Protein AF-A0A1M7P5K1-F1 (afdb_monomer_lite)

pLDDT: mean 84.0, std 11.34, range [45.38, 94.69]

Sequence (178 aa):
MDEGRKKIIIQEIHYWKDHQLLPNHYCDFLLALYTEGEVASKEKNDKKQTAYYLLFYFFDTLLILFPVLLFQITNSIVIQVIGIVLTLTAALVMTTVFKRYKALQESFAVMIFFVVFLFSSMMLLNNYVGIAWITYSWILINSLSWILFGKFRKQFFLQVAGVFILIILVIMVGFQYF

Foldseek 3Di:
DDPVVLVVVLVVLVVCCVVVVDPPVVSVVVNCVSVVCPVVVVVVVVVVVVVVLVVLLVVLLVLLCQLVVQVVPDPDPVSSVVSLVVSLVVLVVSLVVQVVDPVHDSLSSVLSSLSSVLVSVLVCCCPPVVDVVVSLVSLLVSLVVQLVVCVVVVPPVSNVVSVVSVVVSVVVVVVVVD

Secondary structure (DSSP, 8-state):
--HHHHHHHHHHHHHHHHTTSS-HHHHHHHHHHHTTTSHHHHHHHHHHHHHHHHHHHHHHHHTTHHHHHHHHH---HHHHHHHHHHHHHHHHHHHHHHHH-TTS-HHHHHHHHHHHHHHHHHHHIIIII--HHHHHHHHHHHHHHHHHHHHHTT-HHHHHHHHHHHHHHHHHHHHH--

Organ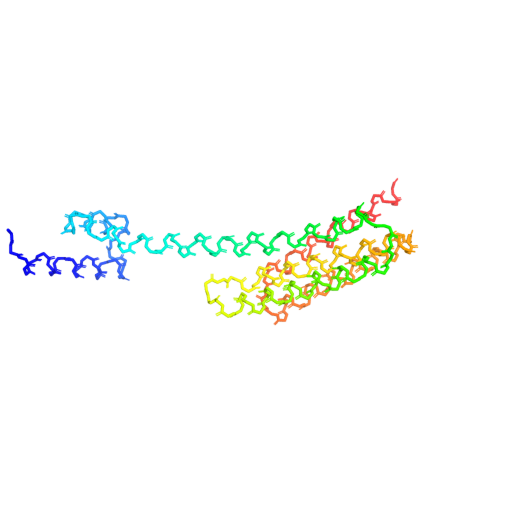ism: NCBI:txid1027249

Radius of gyration: 25.0 Å; chains: 1; bounding box: 61×32×69 Å

Structure (mmCIF, N/CA/C/O backbone):
data_AF-A0A1M7P5K1-F1
#
_entry.id   AF-A0A1M7P5K1-F1
#
loop_
_atom_site.group_PDB
_atom_site.id
_atom_site.type_symbol
_atom_site.label_atom_id
_atom_site.label_alt_id
_atom_site.label_comp_id
_atom_site.label_asym_id
_atom_site.label_entity_id
_atom_site.label_seq_id
_atom_site.pdbx_PDB_ins_code
_atom_site.Cartn_x
_atom_site.Cartn_y
_atom_site.Cartn_z
_atom_site.occupancy
_atom_site.B_iso_or_equiv
_atom_site.auth_seq_id
_atom_site.auth_comp_id
_atom_site.auth_asym_id
_atom_site.auth_atom_id
_atom_site.pdbx_PDB_model_num
ATOM 1 N N . MET A 1 1 ? -45.142 12.148 36.084 1.00 55.53 1 MET A N 1
ATOM 2 C CA . MET A 1 1 ? -44.689 10.739 36.095 1.00 55.53 1 MET A CA 1
ATOM 3 C C . MET A 1 1 ? -43.503 10.664 37.041 1.00 55.53 1 MET A C 1
ATOM 5 O O . MET A 1 1 ? -42.712 11.592 37.025 1.00 55.53 1 MET A O 1
ATOM 9 N N . ASP A 1 2 ? -43.423 9.653 37.904 1.00 72.19 2 ASP A N 1
ATOM 10 C CA . ASP A 1 2 ? -42.347 9.534 38.901 1.00 72.19 2 ASP A CA 1
ATOM 11 C C . ASP A 1 2 ? -40.990 9.285 38.211 1.00 72.19 2 ASP A C 1
ATOM 13 O O . ASP A 1 2 ? -40.829 8.282 37.508 1.00 72.19 2 ASP A O 1
ATOM 17 N N . GLU A 1 3 ? -40.031 10.202 38.376 1.00 69.38 3 GLU A N 1
ATOM 18 C CA . GLU A 1 3 ? -38.702 10.137 37.742 1.00 69.38 3 GLU A CA 1
ATOM 19 C C . GLU A 1 3 ? -37.944 8.853 38.113 1.00 69.38 3 GLU A C 1
ATOM 21 O O . GLU A 1 3 ? -37.197 8.307 37.293 1.00 69.38 3 GLU A O 1
ATOM 26 N N . GLY A 1 4 ? -38.202 8.310 39.309 1.00 71.62 4 GLY A N 1
ATOM 27 C CA . GLY A 1 4 ? -37.641 7.035 39.754 1.00 71.62 4 GLY A CA 1
ATOM 28 C C . GLY A 1 4 ? -38.053 5.863 38.859 1.00 71.62 4 GLY A C 1
ATOM 29 O O . GLY A 1 4 ? -37.216 5.045 38.479 1.00 71.62 4 GLY A O 1
ATOM 30 N N . ARG A 1 5 ? -39.321 5.816 38.433 1.00 75.56 5 ARG A N 1
ATOM 31 C CA . ARG A 1 5 ? -39.842 4.749 37.558 1.00 75.56 5 ARG A CA 1
ATOM 32 C C . ARG A 1 5 ? -39.293 4.845 36.141 1.00 75.56 5 ARG A C 1
ATOM 34 O O . ARG A 1 5 ? -38.958 3.823 35.552 1.00 75.56 5 ARG A O 1
ATOM 41 N N . LYS A 1 6 ? -39.146 6.064 35.611 1.00 78.81 6 LYS A N 1
ATOM 42 C CA . LYS A 1 6 ? -38.550 6.306 34.285 1.00 78.81 6 LYS A CA 1
ATOM 43 C C . LYS A 1 6 ? -37.123 5.750 34.212 1.00 78.81 6 LYS A C 1
ATOM 45 O O . LYS A 1 6 ? -36.777 5.074 33.248 1.00 78.81 6 LYS A O 1
ATOM 50 N N . LYS A 1 7 ? -36.317 5.955 35.259 1.00 79.06 7 LYS A N 1
ATOM 51 C CA . LYS A 1 7 ? -34.934 5.458 35.321 1.00 79.06 7 LYS A CA 1
ATOM 52 C C . LYS A 1 7 ? -34.841 3.929 35.370 1.00 79.06 7 LYS A C 1
ATOM 54 O O . LYS A 1 7 ? -33.962 3.365 34.723 1.00 79.06 7 LYS A O 1
ATOM 59 N N . ILE A 1 8 ? -35.751 3.276 36.095 1.00 83.69 8 ILE A N 1
ATOM 60 C CA . ILE A 1 8 ? -35.824 1.808 36.173 1.00 83.69 8 ILE A CA 1
ATOM 61 C C . ILE A 1 8 ? -36.174 1.220 34.798 1.00 83.69 8 ILE A C 1
ATOM 63 O O . ILE A 1 8 ? -35.469 0.339 34.316 1.00 83.69 8 ILE A O 1
ATOM 67 N N . ILE A 1 9 ? -37.184 1.776 34.119 1.00 84.69 9 ILE A N 1
ATOM 68 C CA . ILE A 1 9 ? -37.605 1.320 32.782 1.00 84.69 9 ILE A CA 1
ATOM 69 C C . ILE A 1 9 ? -36.459 1.448 31.765 1.00 84.69 9 ILE A C 1
ATOM 71 O O . ILE A 1 9 ? -36.217 0.536 30.980 1.00 84.69 9 ILE A O 1
ATOM 75 N N . ILE A 1 10 ? -35.700 2.549 31.799 1.00 84.31 10 ILE A N 1
ATOM 76 C CA . ILE A 1 10 ? -34.538 2.740 30.915 1.00 84.31 10 ILE A CA 1
ATOM 77 C C . ILE A 1 10 ? -33.459 1.672 31.170 1.00 84.31 10 ILE A C 1
ATOM 79 O O . ILE A 1 10 ? -32.874 1.155 30.217 1.00 84.31 10 ILE A O 1
ATOM 83 N N . GLN A 1 11 ? -33.199 1.312 32.432 1.00 84.75 11 GLN A N 1
ATOM 84 C CA . GLN A 1 11 ? -32.239 0.254 32.773 1.00 84.75 11 GLN A CA 1
ATOM 85 C C . GLN A 1 11 ? -32.690 -1.127 32.279 1.00 84.75 11 GLN A C 1
ATOM 87 O O . GLN A 1 11 ? -31.863 -1.882 31.767 1.00 84.75 11 GLN A O 1
ATOM 92 N N . GLU A 1 12 ? -33.982 -1.442 32.372 1.00 88.25 12 GLU A N 1
ATOM 93 C CA . GLU A 1 12 ? -34.533 -2.699 31.852 1.00 88.25 12 GLU A CA 1
ATOM 94 C C . GLU A 1 12 ? -34.428 -2.784 30.325 1.00 88.25 12 GLU A C 1
ATOM 96 O O . GLU A 1 12 ? -34.003 -3.811 29.797 1.00 88.25 12 GLU A O 1
ATOM 101 N N . ILE A 1 13 ? -34.714 -1.695 29.604 1.00 86.25 13 ILE A N 1
ATOM 102 C CA . ILE A 1 13 ? -34.587 -1.680 28.138 1.00 86.25 13 ILE A CA 1
ATOM 103 C C . ILE A 1 13 ? -33.124 -1.877 27.706 1.00 86.25 13 ILE A C 1
ATOM 105 O O . ILE A 1 13 ? -32.858 -2.595 26.738 1.00 86.25 13 ILE A O 1
ATOM 109 N N . HIS A 1 14 ? -32.160 -1.298 28.435 1.00 85.00 14 HIS A N 1
ATOM 110 C CA . HIS A 1 14 ? -30.736 -1.568 28.208 1.00 85.00 14 HIS A CA 1
ATOM 111 C C . HIS A 1 14 ? -30.385 -3.039 28.449 1.00 85.00 14 HIS A C 1
ATOM 113 O O . HIS A 1 14 ? -29.716 -3.647 27.615 1.00 85.00 14 HIS A O 1
ATOM 119 N N . TYR A 1 15 ? -30.896 -3.633 29.529 1.00 86.56 15 TYR A N 1
ATOM 120 C CA . TYR A 1 15 ? -30.711 -5.055 29.810 1.00 86.56 15 TYR A CA 1
ATOM 121 C C . TYR A 1 15 ? -31.265 -5.941 28.681 1.00 86.56 15 TYR A C 1
ATOM 123 O O . TYR A 1 15 ? -30.597 -6.888 28.260 1.00 86.56 15 TYR A O 1
ATOM 131 N N . TRP A 1 16 ? -32.440 -5.610 28.134 1.00 90.81 16 TRP A N 1
ATOM 132 C CA . TRP A 1 16 ? -33.030 -6.335 27.003 1.00 90.81 16 TRP A CA 1
ATOM 133 C C . TRP A 1 16 ? -32.214 -6.213 25.715 1.00 90.81 16 TRP A C 1
ATOM 135 O O . TRP A 1 16 ? -32.122 -7.188 24.968 1.00 90.81 16 TRP A O 1
ATOM 145 N N . LYS A 1 17 ? -31.607 -5.045 25.469 1.00 82.69 17 LYS A N 1
ATOM 146 C CA . LYS A 1 17 ? -30.748 -4.795 24.303 1.00 82.69 17 LYS A CA 1
ATOM 147 C C . LYS A 1 17 ? -29.438 -5.587 24.388 1.00 82.69 17 LYS A C 1
ATOM 149 O O . LYS A 1 17 ? -29.076 -6.256 23.423 1.00 82.69 17 LYS A O 1
ATOM 154 N N . ASP A 1 18 ? -28.783 -5.583 25.550 1.00 84.94 18 ASP A N 1
ATOM 155 C CA . ASP A 1 18 ? -27.510 -6.291 25.760 1.00 84.94 18 ASP A CA 1
ATOM 156 C C . ASP A 1 18 ? -27.666 -7.819 25.694 1.00 84.94 18 ASP A C 1
ATOM 158 O O . ASP A 1 18 ? -26.777 -8.513 25.204 1.00 84.94 18 ASP A O 1
ATOM 162 N N . HIS A 1 19 ? -28.815 -8.349 26.129 1.00 87.25 19 HIS A N 1
ATOM 163 C CA . HIS A 1 19 ? -29.111 -9.789 26.109 1.00 87.25 19 HIS A CA 1
ATOM 164 C C . HIS A 1 19 ? -29.898 -10.242 24.869 1.00 87.25 19 HIS A C 1
ATOM 166 O O . HIS A 1 19 ? -30.327 -11.392 24.814 1.00 87.25 19 HIS A O 1
ATOM 172 N N . GLN A 1 20 ? -30.102 -9.360 23.880 1.00 83.31 20 GLN A N 1
ATOM 173 C CA . GLN A 1 20 ? -30.851 -9.642 22.643 1.00 83.31 20 GLN A CA 1
ATOM 174 C C . GLN A 1 20 ? -32.262 -10.217 22.876 1.00 83.31 20 GLN A C 1
ATOM 176 O O . GLN A 1 20 ? -32.792 -10.955 22.047 1.00 83.31 20 GLN A O 1
ATOM 181 N N . LEU A 1 21 ? -32.893 -9.865 23.999 1.00 82.75 21 LEU A N 1
ATOM 182 C CA . LEU A 1 21 ? -34.250 -10.304 24.343 1.00 82.75 21 LEU A CA 1
ATOM 183 C C . LEU A 1 21 ? -35.305 -9.649 23.439 1.00 82.75 21 LEU A C 1
ATOM 185 O O . LEU A 1 21 ? -36.401 -10.179 23.271 1.00 82.75 21 LEU A O 1
ATOM 189 N N . LEU A 1 22 ? -34.956 -8.507 22.840 1.00 80.56 22 LEU A N 1
ATOM 190 C CA . LEU A 1 22 ? -35.759 -7.756 21.882 1.00 80.56 22 LEU A CA 1
ATOM 191 C C . LEU A 1 22 ? -34.878 -7.300 20.705 1.00 80.56 22 LEU A C 1
ATOM 193 O O . LEU A 1 22 ? -33.704 -6.979 20.906 1.00 80.56 22 LEU A O 1
ATOM 197 N N . PRO A 1 23 ? -35.418 -7.224 19.473 1.00 81.25 23 PRO A N 1
ATOM 198 C CA . PRO A 1 23 ? -34.667 -6.699 18.337 1.00 81.25 23 PRO A CA 1
ATOM 199 C C . PRO A 1 23 ? -34.277 -5.229 18.558 1.00 81.25 23 PRO A C 1
ATOM 201 O O . PRO A 1 23 ? -35.113 -4.422 18.965 1.00 81.25 23 PRO A O 1
ATOM 204 N N . ASN A 1 24 ? -33.031 -4.871 18.223 1.00 80.06 24 ASN A N 1
ATOM 205 C CA . ASN A 1 24 ? -32.415 -3.565 18.523 1.00 80.06 24 ASN A CA 1
ATOM 206 C C . ASN A 1 24 ? -33.293 -2.353 18.172 1.00 80.06 24 ASN A C 1
ATOM 208 O O . ASN A 1 24 ? -33.452 -1.455 18.991 1.00 80.06 24 ASN A O 1
ATOM 212 N N . HIS A 1 25 ? -33.936 -2.381 17.003 1.00 80.12 25 HIS A N 1
ATOM 213 C CA . HIS A 1 25 ? -34.846 -1.332 16.533 1.00 80.12 25 HIS A CA 1
ATOM 214 C C . HIS A 1 25 ? -35.970 -0.997 17.537 1.00 80.12 25 HIS A C 1
ATOM 216 O O . HIS A 1 25 ? -36.330 0.168 17.694 1.00 80.12 25 HIS A O 1
ATOM 222 N N . TYR A 1 26 ? -36.515 -1.996 18.241 1.00 80.88 26 TYR A N 1
ATOM 223 C CA . TYR A 1 26 ? -37.584 -1.777 19.217 1.00 80.88 26 TYR A CA 1
ATOM 224 C C . TYR A 1 26 ? -37.051 -1.201 20.530 1.00 80.88 26 TYR A C 1
ATOM 226 O O . TYR A 1 26 ? -37.684 -0.317 21.105 1.00 80.88 26 TYR A O 1
ATOM 234 N N . CYS A 1 27 ? -35.876 -1.649 20.983 1.00 82.38 27 CYS A N 1
ATOM 235 C CA . CYS A 1 27 ? -35.212 -1.054 22.143 1.00 82.38 27 CYS A CA 1
ATOM 236 C C . CYS A 1 27 ? -34.866 0.416 21.884 1.00 82.38 27 CYS A C 1
ATOM 238 O O . CYS A 1 27 ? -35.064 1.249 22.764 1.00 82.38 27 CYS A O 1
ATOM 240 N N . ASP A 1 28 ? -34.423 0.744 20.670 1.00 80.12 28 ASP A N 1
ATOM 241 C CA . ASP A 1 28 ? -34.089 2.114 20.272 1.00 80.12 28 ASP A CA 1
ATOM 242 C C . ASP A 1 28 ? -35.331 3.014 20.239 1.00 80.12 28 ASP A C 1
ATOM 244 O O . ASP A 1 28 ? -35.296 4.137 20.743 1.00 80.12 28 ASP A O 1
ATOM 248 N N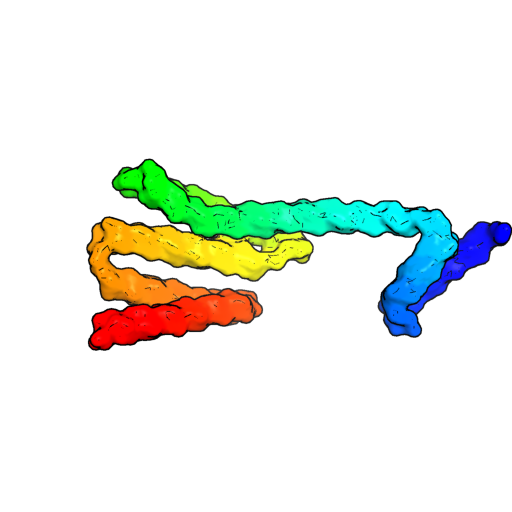 . PHE A 1 29 ? -36.461 2.500 19.740 1.00 83.62 29 PHE A N 1
ATOM 249 C CA . PHE A 1 29 ? -37.747 3.199 19.786 1.00 83.62 29 PHE A CA 1
ATOM 250 C C . PHE A 1 29 ? -38.220 3.467 21.226 1.00 83.62 29 PHE A C 1
ATOM 252 O O . PHE A 1 29 ? -38.595 4.593 21.554 1.00 83.62 29 PHE A O 1
ATOM 259 N N . LEU A 1 30 ? -38.171 2.457 22.104 1.00 84.75 30 LEU A N 1
ATOM 260 C CA . LEU A 1 30 ? -38.578 2.597 23.507 1.00 84.75 30 LEU A CA 1
ATOM 261 C C . LEU A 1 30 ? -37.649 3.545 24.272 1.00 84.75 30 LEU A C 1
ATOM 263 O O . LEU A 1 30 ? -38.126 4.402 25.013 1.00 84.75 30 LEU A O 1
ATOM 267 N N . LEU A 1 31 ? -36.333 3.451 24.064 1.00 83.44 31 LEU A N 1
ATOM 268 C CA . LEU A 1 31 ? -35.373 4.380 24.655 1.00 83.44 31 LEU A CA 1
ATOM 269 C C . LEU A 1 31 ? -35.644 5.809 24.191 1.00 83.44 31 LEU A C 1
ATOM 271 O O . LEU A 1 31 ? -35.677 6.708 25.026 1.00 83.44 31 LEU A O 1
ATOM 275 N N . ALA A 1 32 ? -35.896 6.039 22.901 1.00 80.88 32 ALA A N 1
ATOM 276 C CA . ALA A 1 32 ? -36.232 7.366 22.389 1.00 80.88 32 ALA A CA 1
ATOM 277 C C . ALA A 1 32 ? -37.526 7.923 23.008 1.00 80.88 32 ALA A C 1
ATOM 279 O O . ALA A 1 32 ? -37.575 9.103 23.358 1.00 80.88 32 ALA A O 1
ATOM 280 N N . LEU A 1 33 ? -38.535 7.067 23.201 1.00 82.12 33 LEU A N 1
ATOM 281 C CA . LEU A 1 33 ? -39.817 7.429 23.806 1.00 82.12 33 LEU A CA 1
ATOM 282 C C . LEU A 1 33 ? -39.673 7.787 25.291 1.00 82.12 33 LEU A C 1
ATOM 284 O O . LEU A 1 33 ? -40.161 8.825 25.729 1.00 82.12 33 LEU A O 1
ATOM 288 N N . TYR A 1 34 ? -38.976 6.952 26.067 1.00 78.12 34 TYR A N 1
ATOM 289 C CA . TYR A 1 34 ? -38.814 7.157 27.508 1.00 78.12 34 TYR A CA 1
ATOM 290 C C . TYR A 1 34 ? -37.763 8.203 27.854 1.00 78.12 34 TYR A C 1
ATOM 292 O O . TYR A 1 34 ? -37.832 8.782 28.933 1.00 78.12 34 TYR A O 1
ATOM 300 N N . THR A 1 35 ? -36.804 8.470 26.969 1.00 76.25 35 THR A N 1
ATOM 301 C CA . THR A 1 35 ? -35.783 9.508 27.181 1.00 76.25 35 THR A CA 1
ATOM 302 C C . THR A 1 35 ? -36.120 10.825 26.503 1.00 76.25 35 THR A C 1
ATOM 304 O O . THR A 1 35 ? -35.305 11.737 26.552 1.00 76.25 35 THR A O 1
ATOM 307 N N . GLU A 1 36 ? -37.307 10.944 25.896 1.00 72.25 36 GLU A N 1
ATOM 308 C CA . GLU A 1 36 ? 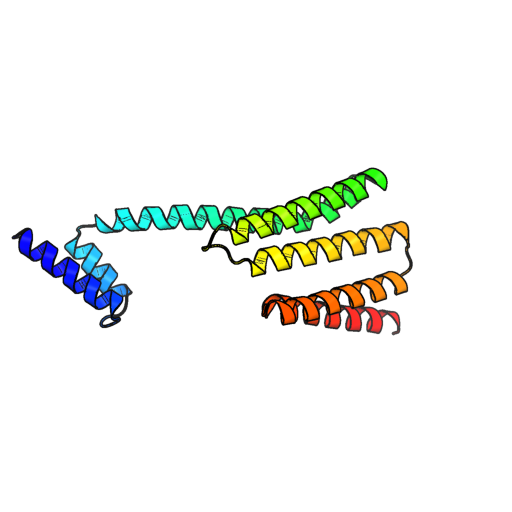-37.794 12.176 25.254 1.00 72.25 36 GLU A CA 1
ATOM 309 C C . GLU A 1 36 ? -36.771 12.774 24.264 1.00 72.25 36 GLU A C 1
ATOM 311 O O . GLU A 1 36 ? -36.691 13.982 24.059 1.00 72.25 36 GLU A O 1
ATOM 316 N N . GLY A 1 37 ? -35.955 11.915 23.644 1.00 57.47 37 GLY A N 1
ATOM 317 C CA . GLY A 1 37 ? -34.891 12.319 22.725 1.00 57.47 37 GLY A CA 1
ATOM 318 C C . GLY A 1 37 ? -33.543 12.695 23.360 1.00 57.47 37 GLY A C 1
ATOM 319 O O . GLY A 1 37 ? -32.612 13.007 22.618 1.00 57.47 37 GLY A O 1
ATOM 320 N N . GLU A 1 38 ? -33.356 12.610 24.681 1.00 59.75 38 GLU A N 1
ATOM 321 C CA . GLU A 1 38 ? -32.056 12.882 25.323 1.00 59.75 38 GLU A CA 1
ATOM 322 C C . GLU A 1 38 ? -30.986 11.830 24.976 1.00 59.75 38 GLU A C 1
ATOM 324 O O . GLU A 1 38 ? -29.806 12.165 24.832 1.00 59.75 38 GLU A O 1
ATOM 329 N N . VAL A 1 39 ? -31.369 10.565 24.751 1.00 52.41 39 VAL A N 1
ATOM 330 C CA . VAL A 1 39 ? -30.417 9.508 24.342 1.00 52.41 39 VAL A CA 1
ATOM 331 C C . VAL A 1 39 ? -29.870 9.739 22.930 1.00 52.41 39 VAL A C 1
ATOM 333 O O . VAL A 1 39 ? -28.712 9.409 22.667 1.00 52.41 39 VAL A O 1
ATOM 336 N N . ALA A 1 40 ? -30.612 10.437 22.060 1.00 48.16 40 ALA A N 1
ATOM 337 C CA . ALA A 1 40 ? -30.136 10.821 20.727 1.00 48.16 40 ALA A CA 1
ATOM 338 C C . ALA A 1 40 ? -28.933 11.791 20.767 1.00 48.16 40 ALA A C 1
ATOM 340 O O . ALA A 1 40 ? -28.261 12.002 19.755 1.00 48.16 40 ALA A O 1
ATOM 341 N N . SER A 1 41 ? -28.629 12.380 21.930 1.00 46.16 41 SER A N 1
ATOM 342 C CA . SER A 1 41 ? -27.428 13.193 22.144 1.00 46.16 41 SER A CA 1
ATOM 343 C C . SER A 1 41 ? -26.158 12.344 22.305 1.00 46.16 41 SER A C 1
ATOM 345 O O . SER A 1 41 ? -25.098 12.726 21.807 1.00 46.16 41 SER A O 1
ATOM 347 N N . LYS A 1 42 ? -26.248 11.156 22.924 1.00 46.41 42 LYS A N 1
ATOM 348 C CA . LYS A 1 42 ? -25.080 10.278 23.127 1.00 46.41 42 LYS A CA 1
ATOM 349 C C . LYS A 1 42 ? -24.635 9.581 21.838 1.00 46.41 42 LYS A C 1
ATOM 351 O O . LYS A 1 42 ? -23.436 9.516 21.587 1.00 46.41 42 LYS A O 1
ATOM 356 N N . GLU A 1 43 ? -25.565 9.191 20.965 1.00 47.00 43 GLU A N 1
ATOM 357 C CA . GLU A 1 43 ? -25.234 8.594 19.655 1.00 47.00 43 GLU A CA 1
ATOM 358 C C . GLU A 1 43 ? -24.633 9.594 18.646 1.00 47.00 43 GLU A C 1
ATOM 360 O O . GLU A 1 43 ? -23.996 9.205 17.663 1.00 47.00 43 GLU A O 1
ATOM 365 N N . LYS A 1 44 ? -24.774 10.910 18.868 1.00 45.38 44 LYS A N 1
ATOM 366 C CA . LYS A 1 44 ? -24.144 11.922 18.000 1.00 45.38 44 LYS A CA 1
ATOM 367 C C . LYS A 1 44 ? -22.617 11.964 18.129 1.00 45.38 44 LYS A C 1
ATOM 369 O O . LYS A 1 44 ? -21.964 12.427 17.191 1.00 45.38 44 LYS A O 1
ATOM 374 N N . ASN A 1 45 ? -22.043 11.481 19.234 1.00 48.19 45 ASN A N 1
ATOM 375 C CA . ASN A 1 45 ? -20.587 11.394 19.382 1.00 48.19 45 ASN A CA 1
ATOM 376 C C . ASN A 1 45 ? -19.977 10.244 18.565 1.00 48.19 45 ASN A C 1
ATOM 378 O O . ASN A 1 45 ? -18.888 10.421 18.016 1.00 48.19 45 ASN A O 1
ATOM 382 N N . ASP A 1 46 ? -20.702 9.139 18.371 1.00 50.16 46 ASP A N 1
ATOM 383 C CA . ASP A 1 46 ? -20.227 8.018 17.545 1.00 50.16 46 ASP A CA 1
ATOM 384 C C . ASP A 1 46 ? -20.126 8.405 16.063 1.00 50.16 46 ASP A C 1
ATOM 386 O O . ASP A 1 46 ? -19.132 8.099 15.402 1.00 50.16 46 ASP A O 1
ATOM 390 N N . LYS A 1 47 ? -21.079 9.198 15.546 1.00 51.31 47 LYS A N 1
ATOM 391 C CA . LYS A 1 47 ? -21.047 9.671 14.147 1.00 51.31 47 LYS A CA 1
ATOM 392 C C . LYS A 1 47 ? -19.811 10.518 13.815 1.00 51.31 47 LYS A C 1
ATOM 394 O O . LYS A 1 47 ? -19.320 10.459 12.687 1.00 51.31 47 LYS A O 1
ATOM 399 N N . LYS A 1 48 ? -19.285 11.294 14.773 1.00 52.44 48 LYS A N 1
ATOM 400 C CA . LYS A 1 48 ? -18.052 12.082 14.574 1.00 52.44 48 LYS A CA 1
ATOM 401 C C . LYS A 1 48 ? -16.805 11.198 14.530 1.00 52.44 48 LYS A C 1
ATOM 403 O O . LYS A 1 48 ? -15.910 11.469 13.731 1.00 52.44 48 LYS A O 1
ATOM 408 N N . GLN A 1 49 ? -16.754 10.134 15.333 1.00 58.66 49 GLN A N 1
ATOM 409 C CA . GLN A 1 49 ? -15.655 9.168 15.283 1.00 58.66 49 GLN A CA 1
ATOM 410 C C . GLN A 1 49 ? -15.645 8.391 13.960 1.00 58.66 49 GLN A C 1
ATOM 412 O O . GLN A 1 49 ? -14.583 8.260 13.354 1.00 58.66 49 GLN A O 1
ATOM 417 N N . THR A 1 50 ? -16.804 7.962 13.445 1.00 64.75 50 THR A N 1
ATOM 418 C CA . THR A 1 50 ? -16.881 7.257 12.151 1.00 64.75 50 THR A CA 1
ATOM 419 C C . THR A 1 50 ? -16.366 8.113 10.989 1.00 64.75 50 THR A C 1
ATOM 421 O O . THR A 1 50 ? -15.589 7.624 10.171 1.00 64.75 50 THR A O 1
ATOM 424 N N . ALA A 1 51 ? -16.731 9.400 10.935 1.00 75.06 51 ALA A N 1
ATOM 425 C CA . ALA A 1 51 ? -16.262 10.312 9.887 1.00 75.06 51 ALA A CA 1
ATOM 426 C C . ALA A 1 51 ? -14.733 10.500 9.906 1.00 75.06 51 ALA A C 1
ATOM 428 O O . ALA A 1 51 ? -14.098 10.539 8.854 1.00 75.06 51 ALA A O 1
ATOM 429 N N . TYR A 1 52 ? -14.127 10.560 11.095 1.00 80.00 52 TYR A N 1
ATOM 430 C CA . TYR A 1 52 ? -12.676 10.678 11.240 1.00 80.00 52 TYR A CA 1
ATOM 431 C C . TYR A 1 52 ? -11.930 9.413 10.784 1.00 80.00 52 TYR A C 1
ATOM 433 O O . TYR A 1 52 ? -10.903 9.508 10.113 1.00 80.00 52 TYR A O 1
ATOM 441 N N . TYR A 1 53 ? -12.467 8.222 11.066 1.00 80.62 53 TYR A N 1
ATOM 442 C CA . TYR A 1 53 ? -11.891 6.975 10.553 1.00 80.62 53 TYR A CA 1
ATOM 443 C C . TYR A 1 53 ? -12.021 6.858 9.030 1.00 80.62 53 TYR A C 1
ATOM 445 O O . TYR A 1 53 ? -11.072 6.428 8.378 1.00 80.62 53 TYR A O 1
ATOM 453 N N . LEU A 1 54 ? -13.142 7.300 8.448 1.00 84.12 54 LEU A N 1
ATOM 454 C CA . LEU A 1 54 ? -13.312 7.349 6.990 1.00 84.12 54 LEU A CA 1
ATOM 455 C C . LEU A 1 54 ? -12.276 8.256 6.317 1.00 84.12 54 LEU A C 1
ATOM 457 O O . LEU A 1 54 ? -11.764 7.897 5.260 1.00 84.12 54 LEU A O 1
ATOM 461 N N . LEU A 1 55 ? -11.916 9.382 6.940 1.00 87.75 55 LEU A N 1
ATOM 462 C CA . LEU A 1 55 ? -10.832 10.231 6.442 1.00 87.75 55 LEU A CA 1
ATOM 463 C C . LEU A 1 55 ? -9.490 9.493 6.430 1.00 87.75 55 LEU A C 1
ATOM 465 O O . LEU A 1 55 ? -8.763 9.599 5.448 1.00 87.75 55 LEU A O 1
ATOM 469 N N . PHE A 1 56 ? -9.167 8.708 7.461 1.00 87.50 56 PHE A N 1
ATOM 470 C CA . PHE A 1 56 ? -7.938 7.905 7.456 1.00 87.50 56 PHE A CA 1
ATOM 471 C C . PHE A 1 56 ? -7.910 6.872 6.333 1.00 87.50 56 PHE A C 1
ATOM 473 O O . PHE A 1 56 ? -6.892 6.763 5.655 1.00 87.50 56 PHE A O 1
ATOM 480 N N . TYR A 1 57 ? -9.013 6.152 6.108 1.00 88.31 57 TYR A N 1
ATOM 481 C CA . TYR A 1 57 ? -9.119 5.229 4.976 1.00 88.31 57 TYR A CA 1
ATOM 482 C C . TYR A 1 57 ? -8.970 5.963 3.640 1.00 88.31 57 TYR A C 1
ATOM 484 O O . TYR A 1 57 ? -8.245 5.494 2.767 1.00 88.31 57 TYR A O 1
ATOM 492 N N . PHE A 1 58 ? -9.597 7.135 3.502 1.00 91.69 58 PHE A N 1
ATOM 493 C CA . PHE A 1 58 ? -9.495 7.965 2.304 1.00 91.69 58 PHE A CA 1
ATOM 494 C C . PHE A 1 58 ? -8.050 8.404 2.033 1.00 91.69 58 PHE A C 1
ATOM 496 O O . PHE A 1 58 ? -7.545 8.203 0.928 1.00 91.69 58 PHE A O 1
ATOM 503 N N . PHE A 1 59 ? -7.358 8.941 3.041 1.00 91.25 59 PHE A N 1
ATOM 504 C CA . PHE A 1 59 ? -5.957 9.339 2.906 1.00 91.25 59 PHE A CA 1
ATOM 505 C C . PHE A 1 59 ? -5.051 8.152 2.585 1.00 91.25 59 PHE A C 1
ATOM 507 O O . PHE A 1 59 ? -4.199 8.285 1.716 1.00 91.25 59 PHE A O 1
ATOM 514 N N . ASP A 1 60 ? -5.262 6.994 3.213 1.00 90.69 60 ASP A N 1
ATOM 515 C CA . ASP A 1 60 ? -4.492 5.782 2.918 1.00 90.69 60 ASP A CA 1
ATOM 516 C C . ASP A 1 60 ? -4.693 5.337 1.458 1.00 90.69 60 ASP A C 1
ATOM 518 O O . ASP A 1 60 ? -3.728 5.130 0.727 1.00 90.69 60 ASP A O 1
ATOM 522 N N . THR A 1 61 ? -5.938 5.308 0.966 1.00 91.06 61 THR A N 1
ATOM 523 C CA . THR A 1 61 ? -6.222 5.001 -0.450 1.00 91.06 61 THR A CA 1
ATOM 524 C C . THR A 1 61 ? -5.634 6.008 -1.426 1.00 91.06 61 THR A C 1
ATOM 526 O O . THR A 1 61 ? -5.228 5.628 -2.526 1.00 91.06 61 THR A O 1
ATOM 529 N N . LEU A 1 62 ? -5.537 7.278 -1.032 1.00 93.81 62 LEU A N 1
ATOM 530 C CA . LEU A 1 62 ? -4.972 8.327 -1.872 1.00 93.81 62 LEU A CA 1
ATOM 531 C C . LEU A 1 62 ? -3.485 8.077 -2.171 1.00 93.81 62 LEU A C 1
ATOM 533 O O . LEU A 1 62 ? -3.021 8.469 -3.242 1.00 93.81 62 LEU A O 1
ATOM 537 N N . LEU A 1 63 ? -2.749 7.370 -1.297 1.00 92.56 63 LEU A N 1
ATOM 538 C CA . LEU A 1 63 ? -1.339 7.026 -1.535 1.00 92.56 63 LEU A CA 1
ATOM 539 C C . LEU A 1 63 ? -1.132 6.196 -2.810 1.00 92.56 63 LEU A C 1
ATOM 541 O O . LEU A 1 63 ? -0.071 6.289 -3.422 1.00 92.56 63 LEU A O 1
ATOM 545 N N . ILE A 1 64 ? -2.136 5.433 -3.255 1.00 92.56 64 ILE A N 1
ATOM 546 C CA . ILE A 1 64 ? -2.050 4.609 -4.474 1.00 92.56 64 ILE A CA 1
ATOM 547 C C . ILE A 1 64 ? -1.863 5.474 -5.732 1.00 92.56 64 ILE A C 1
ATOM 549 O O . ILE A 1 64 ? -1.236 5.037 -6.695 1.00 92.56 64 ILE A O 1
ATOM 553 N N . LEU A 1 65 ? -2.357 6.716 -5.727 1.00 92.50 65 LEU A N 1
ATOM 554 C CA . LEU A 1 65 ? -2.257 7.632 -6.869 1.00 92.50 65 LEU A CA 1
ATOM 555 C C . LEU A 1 65 ? -0.884 8.309 -6.984 1.00 92.50 65 LEU A C 1
ATOM 557 O O . LEU A 1 65 ? -0.495 8.719 -8.077 1.00 92.50 65 LEU A O 1
ATOM 561 N N . PHE A 1 66 ? -0.131 8.419 -5.887 1.00 91.19 66 PHE A N 1
ATOM 562 C CA . PHE A 1 66 ? 1.136 9.158 -5.865 1.00 91.19 66 PHE A CA 1
ATOM 563 C C . PHE A 1 66 ? 2.191 8.618 -6.838 1.00 91.19 66 PHE A C 1
ATOM 565 O O . PHE A 1 66 ? 2.770 9.434 -7.556 1.00 91.19 66 PHE A O 1
ATOM 572 N N . PRO A 1 67 ? 2.432 7.295 -6.946 1.00 90.12 67 PRO A N 1
ATOM 573 C CA . PRO A 1 67 ? 3.374 6.764 -7.924 1.00 90.12 67 PRO A CA 1
ATOM 574 C C . PRO A 1 67 ? 3.017 7.190 -9.352 1.00 90.12 67 PRO A C 1
ATOM 576 O O . PRO A 1 67 ? 3.878 7.692 -10.065 1.00 90.12 67 PRO A O 1
ATOM 579 N N . VAL A 1 68 ? 1.742 7.095 -9.748 1.00 90.94 68 VAL A N 1
ATOM 580 C CA . VAL A 1 68 ? 1.283 7.515 -11.086 1.00 90.94 68 VAL A CA 1
ATOM 581 C C . VAL A 1 68 ? 1.598 8.991 -11.329 1.00 90.94 68 VAL A C 1
ATOM 583 O O . VAL A 1 68 ? 2.169 9.343 -12.359 1.00 90.94 68 VAL A O 1
ATOM 586 N N . LEU A 1 69 ? 1.253 9.855 -10.371 1.00 92.12 69 LEU A N 1
ATOM 587 C CA . LEU A 1 69 ? 1.479 11.296 -10.482 1.00 92.12 69 LEU A CA 1
ATOM 588 C C . LEU A 1 69 ? 2.971 11.630 -10.603 1.00 92.12 69 LEU A C 1
ATOM 590 O O . LEU A 1 69 ? 3.342 12.460 -11.429 1.00 92.12 69 LEU A O 1
ATOM 594 N N . LEU A 1 70 ? 3.833 10.959 -9.833 1.00 91.44 70 LEU A N 1
ATOM 595 C CA . LEU A 1 70 ? 5.282 11.170 -9.887 1.00 91.44 70 LEU A CA 1
ATOM 596 C C . LEU A 1 70 ? 5.855 10.874 -11.276 1.00 91.44 70 LEU A C 1
ATOM 598 O O . LEU A 1 70 ? 6.636 11.675 -11.788 1.00 91.44 70 LEU A O 1
ATOM 602 N N . PHE A 1 71 ? 5.447 9.769 -11.903 1.00 90.00 71 PHE A N 1
ATOM 603 C CA . PHE A 1 71 ? 5.910 9.421 -13.250 1.00 90.00 71 PHE A CA 1
ATOM 604 C C . PHE A 1 71 ? 5.368 10.356 -14.338 1.00 90.00 71 PHE A C 1
ATOM 606 O O . PHE A 1 71 ? 6.035 10.542 -15.349 1.00 90.00 71 PHE A O 1
ATOM 613 N N . GLN A 1 72 ? 4.195 10.965 -14.138 1.00 90.81 72 GLN A N 1
ATOM 614 C CA . GLN A 1 72 ? 3.617 11.909 -15.103 1.00 90.81 72 GLN A CA 1
ATOM 615 C C . GLN A 1 72 ? 4.214 13.320 -15.000 1.00 90.81 72 GLN A C 1
ATOM 617 O O . GLN A 1 72 ? 4.335 14.019 -16.002 1.00 90.81 72 GLN A O 1
ATOM 622 N N . ILE A 1 73 ? 4.575 13.762 -13.792 1.00 91.06 73 ILE A N 1
ATOM 623 C CA . ILE A 1 73 ? 5.038 15.137 -13.548 1.00 91.06 73 ILE A CA 1
ATOM 624 C C . ILE A 1 73 ? 6.519 15.308 -13.895 1.00 91.06 73 ILE A C 1
ATOM 626 O O . ILE A 1 73 ? 6.937 16.388 -14.314 1.00 91.06 73 ILE A O 1
ATOM 630 N N . THR A 1 74 ? 7.341 14.277 -13.692 1.00 90.44 74 THR A N 1
ATOM 631 C CA . THR A 1 74 ? 8.788 14.387 -13.883 1.00 90.44 74 THR A CA 1
ATOM 632 C C . THR A 1 74 ? 9.368 13.177 -14.591 1.00 90.44 74 THR A C 1
ATOM 634 O O . THR A 1 74 ? 8.984 12.045 -14.320 1.00 90.44 74 THR A O 1
ATOM 637 N N . ASN A 1 75 ? 10.356 13.427 -15.452 1.00 86.75 75 ASN A N 1
ATOM 638 C CA . ASN A 1 75 ? 11.140 12.391 -16.123 1.00 86.75 75 ASN A CA 1
ATOM 639 C C . ASN A 1 75 ? 12.502 12.141 -15.442 1.00 86.75 75 ASN A C 1
ATOM 641 O O . ASN A 1 75 ? 13.329 11.384 -15.942 1.00 86.75 75 ASN A O 1
ATOM 645 N N . SER A 1 76 ? 12.783 12.821 -14.323 1.00 90.94 76 SER A N 1
ATOM 646 C CA . SER A 1 76 ? 14.038 12.649 -13.586 1.00 90.94 76 SER A CA 1
ATOM 647 C C . SER A 1 76 ? 13.973 11.422 -12.682 1.00 90.94 76 SER A C 1
ATOM 649 O O . SER A 1 76 ? 13.215 11.401 -11.708 1.00 90.94 76 SER A O 1
ATOM 651 N N . ILE A 1 77 ? 14.837 10.439 -12.948 1.00 89.69 77 ILE A N 1
ATOM 652 C CA . ILE A 1 77 ? 14.937 9.205 -12.156 1.00 89.69 77 ILE A CA 1
ATOM 653 C C . ILE A 1 77 ? 15.190 9.466 -10.673 1.00 89.69 77 ILE A C 1
ATOM 655 O O . ILE A 1 77 ? 14.592 8.816 -9.819 1.00 89.69 77 ILE A O 1
ATOM 659 N N . VAL A 1 78 ? 16.024 10.456 -10.347 1.00 92.56 78 VAL A N 1
ATOM 660 C CA . VAL A 1 78 ? 16.372 10.772 -8.955 1.00 92.56 78 VAL A CA 1
ATOM 661 C C . VAL A 1 78 ? 15.134 11.237 -8.190 1.00 92.56 78 VAL A C 1
ATOM 663 O O . VAL A 1 78 ? 14.877 10.761 -7.087 1.00 92.56 78 VAL A O 1
ATOM 666 N N . ILE A 1 79 ? 14.328 12.117 -8.791 1.00 91.19 79 ILE A N 1
ATOM 667 C CA . ILE A 1 79 ? 13.111 12.643 -8.160 1.00 91.19 79 ILE A CA 1
ATOM 668 C C . ILE A 1 79 ? 12.053 11.541 -8.037 1.00 91.19 79 ILE A C 1
ATOM 670 O O . ILE A 1 79 ? 11.420 11.429 -6.989 1.00 91.19 79 ILE A O 1
ATOM 674 N N . GLN A 1 80 ? 11.895 10.695 -9.060 1.00 92.06 80 GLN A N 1
ATOM 675 C CA . GLN A 1 80 ? 10.959 9.568 -9.015 1.00 92.06 80 GLN A CA 1
ATOM 676 C C . GLN A 1 80 ? 11.318 8.575 -7.904 1.00 92.06 80 GLN A C 1
ATOM 678 O O . GLN A 1 80 ? 10.449 8.203 -7.120 1.00 92.06 80 GLN A O 1
ATOM 683 N N . VAL A 1 81 ? 12.592 8.184 -7.783 1.00 92.69 81 VAL A N 1
ATOM 684 C CA . VAL A 1 81 ? 13.045 7.254 -6.736 1.00 92.69 81 VAL A CA 1
ATOM 685 C C . VAL A 1 81 ? 12.856 7.859 -5.347 1.00 92.69 81 VAL A C 1
ATOM 687 O O . VAL A 1 81 ? 12.303 7.196 -4.471 1.00 92.69 81 VAL A O 1
ATOM 690 N N . ILE A 1 82 ? 13.241 9.124 -5.142 1.00 94.69 82 ILE A N 1
ATOM 691 C CA . ILE A 1 82 ? 13.019 9.818 -3.864 1.00 94.69 82 ILE A CA 1
ATOM 692 C C . ILE A 1 82 ? 11.520 9.879 -3.540 1.00 94.69 82 ILE A C 1
ATOM 694 O O . ILE A 1 82 ? 11.120 9.562 -2.420 1.00 94.69 82 ILE A O 1
ATOM 698 N N . GLY A 1 83 ? 10.680 10.230 -4.515 1.00 93.38 83 GLY A N 1
ATOM 699 C CA . GLY A 1 83 ? 9.229 10.297 -4.345 1.00 93.38 83 GLY A CA 1
ATOM 700 C C . GLY A 1 83 ? 8.602 8.941 -4.009 1.00 93.38 83 GLY A C 1
ATOM 701 O O . GLY A 1 83 ? 7.750 8.861 -3.124 1.00 93.38 83 GLY A O 1
ATOM 702 N N . ILE A 1 84 ? 9.061 7.859 -4.644 1.00 93.44 84 ILE A N 1
ATOM 703 C CA . ILE A 1 84 ? 8.631 6.491 -4.322 1.00 93.44 84 ILE A CA 1
ATOM 704 C C . ILE A 1 84 ? 9.026 6.132 -2.893 1.00 93.44 84 ILE A C 1
ATOM 706 O O . ILE A 1 84 ? 8.191 5.636 -2.139 1.00 93.44 84 ILE A O 1
ATOM 710 N N . VAL A 1 85 ? 10.271 6.407 -2.493 1.00 94.69 85 VAL A N 1
ATOM 711 C CA . VAL A 1 85 ? 10.741 6.136 -1.127 1.00 94.69 85 VAL A CA 1
ATOM 712 C C . VAL A 1 85 ? 9.893 6.900 -0.110 1.00 94.69 85 VAL A C 1
ATOM 714 O O . VAL A 1 85 ? 9.453 6.304 0.869 1.00 94.69 85 VAL A O 1
ATOM 717 N N . LEU A 1 86 ? 9.594 8.178 -0.356 1.00 94.69 86 LEU A N 1
ATOM 718 C CA . LEU A 1 86 ? 8.715 8.978 0.505 1.00 94.69 86 LEU A CA 1
ATOM 719 C C . LEU A 1 86 ? 7.282 8.430 0.563 1.00 94.69 86 LEU A C 1
ATOM 721 O O . LEU A 1 86 ? 6.671 8.397 1.628 1.00 94.69 86 LEU A O 1
ATOM 725 N N . THR A 1 87 ? 6.746 7.963 -0.563 1.00 94.00 87 THR A N 1
ATOM 726 C CA . THR A 1 87 ? 5.396 7.382 -0.608 1.00 94.00 87 THR A CA 1
ATOM 727 C C . THR A 1 87 ? 5.346 6.058 0.163 1.00 94.00 87 THR A C 1
ATOM 729 O O . THR A 1 87 ? 4.412 5.812 0.925 1.00 94.00 87 THR A O 1
ATOM 732 N N . LEU A 1 88 ? 6.377 5.219 0.032 1.00 94.06 88 LEU A N 1
ATOM 733 C CA . LEU A 1 88 ? 6.485 3.953 0.759 1.00 94.06 88 LEU A CA 1
ATOM 734 C C . LEU A 1 88 ? 6.674 4.161 2.262 1.00 94.06 88 LEU A C 1
ATOM 736 O O . LEU A 1 88 ? 6.063 3.443 3.054 1.00 94.06 88 LEU A O 1
ATOM 740 N N . THR A 1 89 ? 7.479 5.141 2.678 1.00 93.94 89 THR A N 1
ATOM 741 C CA . THR A 1 89 ? 7.623 5.465 4.104 1.00 93.94 89 THR A CA 1
ATOM 742 C C . THR A 1 89 ? 6.322 6.016 4.677 1.00 93.94 89 THR A C 1
ATOM 744 O O . THR A 1 89 ? 5.941 5.609 5.773 1.00 93.94 89 THR A O 1
ATOM 747 N N . ALA A 1 90 ? 5.589 6.851 3.935 1.00 93.81 90 ALA A N 1
ATOM 748 C CA . ALA A 1 90 ? 4.263 7.315 4.338 1.00 93.81 90 ALA A CA 1
ATOM 749 C C . ALA A 1 90 ? 3.275 6.147 4.508 1.00 93.81 90 ALA A C 1
ATOM 751 O O . ALA A 1 90 ? 2.602 6.065 5.536 1.00 93.81 90 ALA A O 1
ATOM 752 N N . ALA A 1 91 ? 3.246 5.195 3.570 1.00 93.12 91 ALA A N 1
ATOM 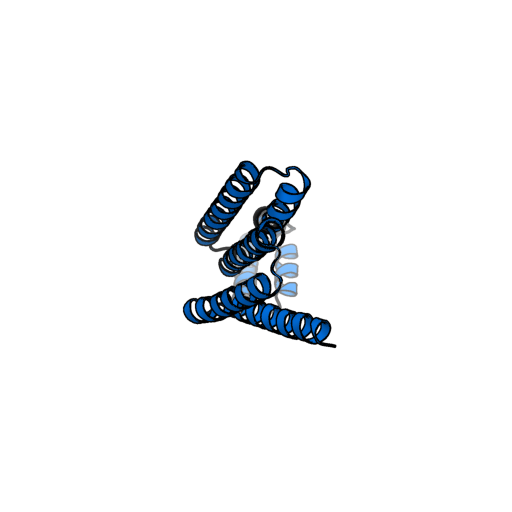753 C CA . ALA A 1 91 ? 2.413 3.996 3.678 1.00 93.12 91 ALA A CA 1
ATOM 754 C C . ALA A 1 91 ? 2.794 3.138 4.902 1.00 93.12 91 ALA A C 1
ATOM 756 O O . ALA A 1 91 ? 1.922 2.689 5.645 1.00 93.12 91 ALA A O 1
ATOM 757 N N . LEU A 1 92 ? 4.091 2.972 5.195 1.00 92.69 92 LEU A N 1
ATOM 758 C CA . LEU A 1 92 ? 4.537 2.299 6.422 1.00 92.69 92 LEU A CA 1
ATOM 759 C C . LEU A 1 92 ? 4.074 3.037 7.681 1.00 92.69 92 LEU A C 1
ATOM 761 O O . LEU A 1 92 ? 3.569 2.402 8.608 1.00 92.69 92 LEU A O 1
ATOM 765 N N . VAL A 1 93 ? 4.188 4.366 7.724 1.00 92.69 93 VAL A N 1
ATOM 766 C CA . VAL A 1 93 ? 3.683 5.163 8.850 1.00 92.69 93 VAL A CA 1
ATOM 767 C C . VAL A 1 93 ? 2.182 4.931 9.024 1.00 92.69 93 VAL A C 1
ATOM 769 O O . VAL A 1 93 ? 1.755 4.637 10.143 1.00 92.69 93 VAL A O 1
ATOM 772 N N . MET A 1 94 ? 1.400 4.935 7.942 1.00 88.94 94 MET A N 1
ATOM 773 C CA . MET A 1 94 ? -0.039 4.649 7.992 1.00 88.94 94 MET A CA 1
ATOM 774 C C . MET A 1 94 ? -0.334 3.265 8.583 1.00 88.94 94 MET A C 1
ATOM 776 O O . MET A 1 94 ? -1.175 3.162 9.476 1.00 88.94 94 MET A O 1
ATOM 780 N N . THR A 1 95 ? 0.426 2.218 8.236 1.00 88.38 95 THR A N 1
ATOM 781 C CA . THR A 1 95 ? 0.250 0.898 8.880 1.00 88.38 95 THR A CA 1
ATOM 782 C C . THR A 1 95 ? 0.476 0.942 10.395 1.00 88.38 95 THR A C 1
ATOM 784 O O . THR A 1 95 ? -0.281 0.339 11.161 1.00 88.38 95 THR A O 1
ATOM 787 N N . THR A 1 96 ? 1.476 1.698 10.867 1.00 88.88 96 THR A N 1
ATOM 788 C CA . THR A 1 96 ? 1.736 1.835 12.311 1.00 88.88 96 THR A CA 1
ATOM 789 C C . THR A 1 96 ? 0.652 2.641 13.023 1.00 88.88 96 THR A C 1
ATOM 791 O O . THR A 1 96 ? 0.299 2.322 14.160 1.00 88.88 96 THR A O 1
ATOM 794 N N . VAL A 1 97 ? 0.091 3.647 12.350 1.00 87.81 97 VAL A N 1
ATOM 795 C CA . VAL A 1 97 ? -1.030 4.454 12.837 1.00 87.81 97 VAL A CA 1
ATOM 796 C C . VAL A 1 97 ? -2.278 3.582 12.968 1.00 87.81 97 VAL A C 1
ATOM 798 O O . VAL A 1 97 ? -2.874 3.535 14.043 1.00 87.81 97 VAL A O 1
ATOM 801 N N . PHE A 1 98 ? -2.619 2.806 11.938 1.00 85.88 98 PHE A N 1
ATOM 802 C CA . PHE A 1 98 ? -3.765 1.891 1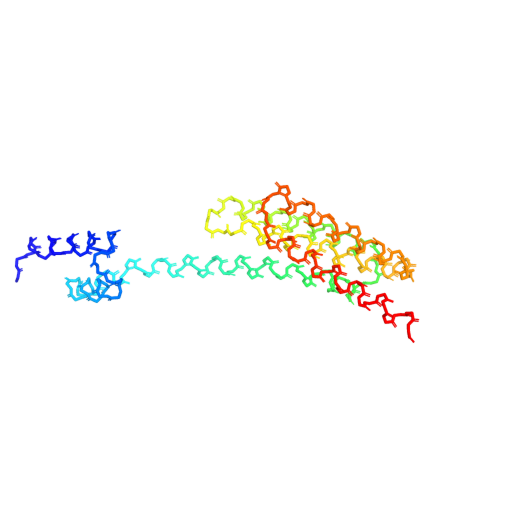1.950 1.00 85.88 98 PHE A CA 1
ATOM 803 C C . PHE A 1 98 ? -3.634 0.833 13.049 1.00 85.88 98 PHE A C 1
ATOM 805 O O . PHE A 1 98 ? -4.610 0.521 13.720 1.00 85.88 98 PHE A O 1
ATOM 812 N N . LYS A 1 99 ? -2.414 0.359 13.323 1.00 84.75 99 LYS A N 1
ATOM 813 C CA . LYS A 1 99 ? -2.151 -0.556 14.441 1.00 84.75 99 LYS A CA 1
ATOM 814 C C . LYS A 1 99 ? -2.390 0.079 15.820 1.00 84.75 99 LYS A C 1
ATOM 816 O O . LYS A 1 99 ? -2.737 -0.628 16.765 1.00 84.75 99 LYS A O 1
ATOM 821 N N . ARG A 1 100 ? -2.189 1.395 15.971 1.00 83.38 100 ARG A N 1
ATOM 822 C CA . ARG A 1 100 ? -2.425 2.111 17.241 1.00 83.38 100 ARG A CA 1
ATOM 823 C C . ARG A 1 100 ? -3.911 2.337 17.519 1.00 83.38 100 ARG A C 1
ATOM 825 O O . ARG A 1 100 ? -4.311 2.342 18.681 1.00 83.38 100 ARG A O 1
ATOM 832 N N . TYR A 1 101 ? -4.730 2.500 16.483 1.00 80.69 101 TYR A N 1
ATOM 833 C CA . TYR A 1 101 ? -6.168 2.721 16.624 1.00 80.69 101 TYR A CA 1
ATOM 834 C C . TYR A 1 101 ? -6.944 1.406 16.476 1.00 80.69 101 TYR A C 1
ATOM 836 O O . TYR A 1 101 ? -7.176 0.944 15.368 1.00 80.69 101 TYR A O 1
ATOM 844 N N . LYS A 1 102 ? -7.434 0.836 17.589 1.00 69.81 102 LYS A N 1
ATOM 845 C CA . LYS A 1 102 ? -8.184 -0.443 17.599 1.00 69.81 102 LYS A CA 1
ATOM 846 C C . LYS A 1 102 ? -9.425 -0.485 16.688 1.00 69.81 102 LYS A C 1
ATOM 848 O O . LYS A 1 102 ? -9.868 -1.571 16.341 1.00 69.81 102 LYS A O 1
ATOM 853 N N . ALA A 1 103 ? -9.995 0.670 16.338 1.00 71.69 103 ALA A N 1
ATOM 854 C CA . ALA A 1 103 ? -11.147 0.776 15.440 1.00 71.69 103 ALA A CA 1
ATOM 855 C C . ALA A 1 103 ? -10.779 0.667 13.944 1.00 71.69 103 ALA A C 1
ATOM 857 O O . ALA A 1 103 ? -11.660 0.466 13.111 1.00 71.69 103 ALA A O 1
ATOM 858 N N . LEU A 1 104 ? -9.496 0.807 13.591 1.00 78.00 104 LEU A N 1
ATOM 859 C CA . LEU A 1 104 ? -9.007 0.704 12.219 1.00 78.00 104 LEU A CA 1
ATOM 860 C C . LEU A 1 104 ? -8.533 -0.722 11.918 1.00 78.00 104 LEU A C 1
ATOM 862 O O . LEU A 1 104 ? -7.894 -1.379 12.739 1.00 78.00 104 LEU A O 1
ATOM 866 N N . GLN A 1 105 ? -8.827 -1.207 10.712 1.00 82.12 105 GLN A N 1
ATOM 867 C CA . GLN A 1 105 ? -8.400 -2.528 10.269 1.00 82.12 105 GLN A CA 1
ATOM 868 C C . GLN A 1 105 ? -6.957 -2.468 9.754 1.00 82.12 105 GLN A C 1
ATOM 870 O O . GLN A 1 105 ? -6.714 -2.022 8.635 1.00 82.12 105 GLN A O 1
ATOM 875 N N . GLU A 1 106 ? -5.996 -2.977 10.538 1.00 83.12 106 GLU A N 1
ATOM 876 C CA . GLU A 1 106 ? -4.575 -3.085 10.140 1.00 83.12 106 GLU A CA 1
ATOM 877 C C . GLU A 1 106 ? -4.412 -3.754 8.765 1.00 83.12 106 GLU A C 1
ATOM 879 O O . GLU A 1 106 ? -3.563 -3.354 7.971 1.00 83.12 106 GLU A O 1
ATOM 884 N N . SER A 1 107 ? -5.244 -4.757 8.461 1.00 84.00 107 SER A N 1
ATOM 885 C CA . SER A 1 107 ? -5.185 -5.491 7.193 1.00 84.00 107 SER A CA 1
ATOM 886 C C . SER A 1 107 ? -5.390 -4.615 5.962 1.00 84.00 107 SER A C 1
ATOM 888 O O . SER A 1 107 ? -4.810 -4.904 4.919 1.00 84.00 107 SER A O 1
ATOM 890 N N . PHE A 1 108 ? -6.165 -3.537 6.085 1.00 87.12 108 PHE A N 1
ATOM 891 C CA . PHE A 1 108 ? -6.386 -2.603 4.990 1.00 87.12 108 PHE A CA 1
ATOM 892 C C . PHE A 1 108 ? -5.107 -1.826 4.660 1.00 87.12 108 PHE A C 1
ATOM 894 O O . PHE A 1 108 ? -4.630 -1.887 3.531 1.00 87.12 108 PHE A O 1
ATOM 901 N N . ALA A 1 109 ? -4.486 -1.194 5.659 1.00 88.88 109 ALA A N 1
ATOM 902 C CA . ALA A 1 109 ? -3.266 -0.413 5.453 1.00 88.88 109 ALA A CA 1
ATOM 903 C C . ALA A 1 109 ? -2.091 -1.274 4.967 1.00 88.88 109 ALA A C 1
ATOM 905 O O . ALA A 1 109 ? -1.305 -0.858 4.116 1.00 88.88 109 ALA A O 1
ATOM 906 N N . VAL A 1 110 ? -1.981 -2.511 5.467 1.00 89.81 110 VAL A N 1
ATOM 907 C CA . VAL A 1 110 ? -0.968 -3.460 4.981 1.00 89.81 110 VAL A CA 1
ATOM 908 C C . VAL A 1 110 ? -1.199 -3.785 3.504 1.00 89.81 110 VAL A C 1
ATOM 910 O O . VAL A 1 110 ? -0.245 -3.798 2.730 1.00 89.81 110 VAL A O 1
ATOM 913 N N . MET A 1 111 ? -2.450 -4.002 3.091 1.00 90.44 111 MET A N 1
ATOM 914 C CA . MET A 1 111 ? -2.786 -4.227 1.685 1.00 90.44 111 MET A CA 1
ATOM 915 C C . MET A 1 111 ? -2.405 -3.026 0.815 1.00 90.44 111 MET A C 1
ATOM 917 O O . MET A 1 111 ? -1.770 -3.216 -0.221 1.00 90.44 111 MET A O 1
ATOM 921 N N . ILE A 1 112 ? -2.722 -1.803 1.247 1.00 91.25 112 ILE A N 1
ATOM 922 C CA . ILE A 1 112 ? -2.359 -0.581 0.516 1.00 91.25 112 ILE A CA 1
ATOM 923 C C . ILE A 1 112 ? -0.848 -0.456 0.355 1.00 91.25 112 ILE A C 1
ATOM 925 O O . ILE A 1 112 ? -0.378 -0.209 -0.754 1.00 91.25 112 ILE A O 1
ATOM 929 N N . PHE A 1 113 ? -0.078 -0.691 1.416 1.00 93.44 113 PHE A N 1
ATOM 930 C CA . PHE A 1 113 ? 1.382 -0.676 1.339 1.00 93.44 113 PHE A CA 1
ATOM 931 C C . PHE A 1 113 ? 1.910 -1.624 0.251 1.00 93.44 113 PHE A C 1
ATOM 933 O O . PHE A 1 113 ? 2.727 -1.229 -0.582 1.00 93.44 113 PHE A O 1
ATOM 940 N N . PHE A 1 114 ? 1.407 -2.859 0.217 1.00 92.25 114 PHE A N 1
ATOM 941 C CA . PHE A 1 114 ? 1.798 -3.846 -0.786 1.00 92.25 114 PHE A CA 1
ATOM 942 C C . PHE A 1 114 ? 1.391 -3.430 -2.209 1.00 92.25 114 PHE A C 1
ATOM 944 O O . PHE A 1 114 ? 2.198 -3.564 -3.131 1.00 92.25 114 PHE A O 1
ATOM 951 N N . VAL A 1 115 ? 0.189 -2.873 -2.392 1.00 91.94 115 VAL A N 1
ATOM 952 C CA . VAL A 1 115 ? -0.283 -2.340 -3.685 1.00 91.94 115 VAL A CA 1
ATOM 953 C C . VAL A 1 115 ? 0.611 -1.196 -4.165 1.00 91.94 115 VAL A C 1
ATOM 955 O O . VAL A 1 115 ? 1.070 -1.219 -5.305 1.00 91.94 115 VAL A O 1
ATOM 958 N N . VAL A 1 116 ? 0.908 -0.222 -3.298 1.00 93.44 116 VAL A N 1
ATOM 959 C CA . VAL A 1 116 ? 1.792 0.914 -3.608 1.00 93.44 116 VAL A CA 1
ATOM 960 C C . VAL A 1 116 ? 3.191 0.422 -3.976 1.00 93.44 116 VAL A C 1
ATOM 962 O O . VAL A 1 116 ? 3.784 0.920 -4.935 1.00 93.44 116 VAL A O 1
ATOM 965 N N . PHE A 1 117 ? 3.711 -0.579 -3.261 1.00 94.25 117 PHE A N 1
ATOM 966 C CA . PHE A 1 117 ? 5.002 -1.198 -3.555 1.00 94.25 117 PHE A CA 1
ATOM 967 C C . PHE A 1 117 ? 5.028 -1.877 -4.927 1.00 94.25 117 PHE A C 1
ATOM 969 O O . PHE A 1 117 ? 5.940 -1.624 -5.722 1.00 94.25 117 PHE A O 1
ATOM 976 N N . LEU A 1 118 ? 4.012 -2.685 -5.241 1.00 93.25 118 LEU A N 1
ATOM 977 C CA . LEU A 1 118 ? 3.879 -3.324 -6.548 1.00 93.25 118 LEU A CA 1
ATOM 978 C C . LEU A 1 118 ? 3.809 -2.276 -7.662 1.00 93.25 118 LEU A C 1
ATOM 980 O O . LEU A 1 118 ? 4.570 -2.353 -8.622 1.00 93.25 118 LEU A O 1
ATOM 984 N N . PHE A 1 119 ? 2.940 -1.275 -7.520 1.00 92.19 119 PHE A N 1
ATOM 985 C CA . PHE A 1 119 ? 2.717 -0.271 -8.557 1.00 92.19 119 PHE A CA 1
ATOM 986 C C . PHE A 1 119 ? 3.967 0.586 -8.800 1.00 92.19 119 PHE A C 1
ATOM 988 O O . PHE A 1 119 ? 4.387 0.775 -9.940 1.00 92.19 119 PHE A O 1
ATOM 995 N N . SER A 1 120 ? 4.620 1.039 -7.725 1.00 92.12 120 SER A N 1
ATOM 996 C CA . SER A 1 120 ? 5.846 1.844 -7.810 1.00 92.12 120 SER A CA 1
ATOM 997 C C . SER A 1 120 ? 6.995 1.076 -8.462 1.00 92.12 120 SER A C 1
ATOM 999 O O . SER A 1 120 ? 7.679 1.598 -9.342 1.00 92.12 120 SER A O 1
ATOM 1001 N N . SER A 1 121 ? 7.204 -0.177 -8.046 1.00 92.12 121 SER A N 1
ATOM 1002 C CA . SER A 1 121 ? 8.276 -1.012 -8.594 1.00 92.12 121 SER A CA 1
ATOM 1003 C C . SER A 1 121 ? 8.004 -1.428 -10.042 1.00 92.12 121 SER A C 1
ATOM 1005 O O . SER A 1 121 ? 8.925 -1.413 -10.857 1.00 92.12 121 SER A O 1
ATOM 1007 N N . MET A 1 122 ? 6.744 -1.702 -10.396 1.00 91.31 122 MET A N 1
ATOM 1008 C CA . MET A 1 122 ? 6.332 -1.973 -11.775 1.00 91.31 122 MET A CA 1
ATOM 1009 C C . MET A 1 122 ? 6.575 -0.766 -12.688 1.00 91.31 122 MET A C 1
ATOM 1011 O O . MET A 1 122 ? 7.129 -0.936 -13.773 1.00 91.31 122 MET A O 1
ATOM 1015 N N . MET A 1 123 ? 6.212 0.452 -12.265 1.00 90.38 123 MET A N 1
ATOM 1016 C CA . MET A 1 123 ? 6.447 1.653 -13.075 1.00 90.38 123 MET A CA 1
ATOM 1017 C C . MET A 1 123 ? 7.940 1.939 -13.276 1.00 90.38 123 MET A C 1
ATOM 1019 O O . MET A 1 123 ? 8.332 2.332 -14.374 1.00 90.38 123 MET A O 1
ATOM 1023 N N . LEU A 1 124 ? 8.781 1.703 -12.261 1.00 90.50 124 LEU A N 1
ATOM 1024 C CA . LEU A 1 124 ? 10.238 1.808 -12.401 1.00 90.50 124 LEU A CA 1
ATOM 1025 C C . LEU A 1 124 ? 10.777 0.800 -13.422 1.00 90.50 124 LEU A C 1
ATOM 1027 O O . LEU A 1 124 ? 11.497 1.178 -14.344 1.00 90.50 124 LEU A O 1
ATOM 1031 N N . LEU A 1 125 ? 10.414 -0.476 -13.279 1.00 90.75 125 LEU A N 1
ATOM 1032 C CA . LEU A 1 125 ? 10.865 -1.535 -14.182 1.00 90.75 125 LEU A CA 1
ATOM 1033 C C . LEU A 1 125 ? 10.438 -1.263 -15.626 1.00 90.75 125 LEU A C 1
ATOM 1035 O O . LEU A 1 125 ? 11.257 -1.354 -16.539 1.00 90.75 125 LEU A O 1
ATOM 1039 N N . ASN A 1 126 ? 9.184 -0.866 -15.831 1.00 89.69 126 ASN A N 1
ATOM 1040 C CA . ASN A 1 126 ? 8.665 -0.631 -17.169 1.00 89.69 126 ASN A CA 1
ATOM 1041 C C . ASN A 1 126 ? 9.315 0.585 -17.851 1.00 89.69 126 ASN A C 1
ATOM 1043 O O . ASN A 1 126 ? 9.644 0.503 -19.028 1.00 89.69 126 ASN A O 1
ATOM 1047 N N . ASN A 1 127 ? 9.541 1.688 -17.126 1.00 87.81 127 ASN A N 1
ATOM 1048 C CA . ASN A 1 127 ? 10.123 2.899 -17.718 1.00 87.81 127 ASN A CA 1
ATOM 1049 C C . ASN A 1 127 ? 11.641 2.816 -17.930 1.00 87.81 127 ASN A C 1
ATOM 1051 O O . ASN A 1 127 ? 12.139 3.370 -18.905 1.00 87.81 127 ASN A O 1
ATOM 1055 N N . TYR A 1 128 ? 12.382 2.150 -17.036 1.00 88.06 128 TYR A N 1
ATOM 1056 C CA . TYR 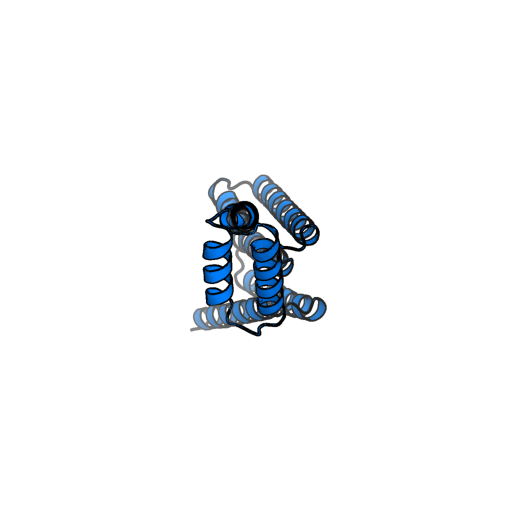A 1 128 ? 13.852 2.149 -17.086 1.00 88.06 128 TYR A CA 1
ATOM 1057 C C . TYR A 1 128 ? 14.463 0.875 -17.660 1.00 88.06 128 TYR A C 1
ATOM 1059 O O . TYR A 1 128 ? 15.506 0.945 -18.304 1.00 88.06 128 TYR A O 1
ATOM 1067 N N . VAL A 1 129 ? 13.852 -0.289 -17.421 1.00 89.12 129 VAL A N 1
ATOM 1068 C CA . VAL A 1 129 ? 14.356 -1.564 -17.952 1.00 89.12 129 VAL A CA 1
ATOM 1069 C C . VAL A 1 129 ? 13.704 -1.871 -19.295 1.00 89.12 129 VAL A C 1
ATOM 1071 O O . VAL A 1 129 ? 14.382 -2.331 -20.207 1.00 89.12 129 VAL A O 1
ATOM 1074 N N . GLY A 1 130 ? 12.395 -1.630 -19.426 1.00 81.69 130 GLY A N 1
ATOM 1075 C CA . GLY A 1 130 ? 11.661 -1.806 -20.686 1.00 81.69 130 GLY A CA 1
ATOM 1076 C C . GLY A 1 130 ? 11.562 -3.257 -21.178 1.00 81.69 130 GLY A C 1
ATOM 1077 O O . GLY A 1 130 ? 11.084 -3.505 -22.282 1.00 81.69 130 GLY A O 1
ATOM 1078 N N . ILE A 1 131 ? 11.999 -4.237 -20.376 1.00 87.88 131 ILE A N 1
ATOM 1079 C CA . ILE A 1 131 ? 11.924 -5.663 -20.708 1.00 87.88 131 ILE A CA 1
ATOM 1080 C C . ILE A 1 131 ? 10.669 -6.251 -20.059 1.00 87.88 131 ILE A C 1
ATOM 1082 O O . ILE A 1 131 ? 10.596 -6.422 -18.837 1.00 87.88 131 ILE A O 1
ATOM 1086 N N . ALA A 1 132 ? 9.692 -6.605 -20.897 1.00 85.06 132 ALA A N 1
ATOM 1087 C CA . ALA A 1 132 ? 8.401 -7.145 -20.467 1.00 85.06 132 ALA A CA 1
ATOM 1088 C C . ALA A 1 132 ? 8.556 -8.386 -19.568 1.00 85.06 132 ALA A C 1
ATOM 1090 O O . ALA A 1 132 ? 7.969 -8.458 -18.492 1.00 85.06 132 ALA A O 1
ATOM 1091 N N . TRP A 1 133 ? 9.445 -9.309 -19.946 1.00 86.88 133 TRP A N 1
ATOM 1092 C CA . TRP A 1 133 ? 9.740 -10.525 -19.184 1.00 86.88 133 TRP A CA 1
ATOM 1093 C C . TRP A 1 133 ? 10.173 -10.266 -17.743 1.00 86.88 133 TRP A C 1
ATOM 1095 O O . TRP A 1 133 ? 9.662 -10.908 -16.829 1.00 86.88 133 TRP A O 1
ATOM 1105 N N . ILE A 1 134 ? 11.071 -9.301 -17.528 1.00 88.88 134 ILE A N 1
ATOM 1106 C CA . ILE A 1 134 ? 11.547 -8.946 -16.185 1.00 88.88 134 ILE A CA 1
ATOM 1107 C C . ILE A 1 134 ? 10.389 -8.376 -15.362 1.00 88.88 134 ILE A C 1
ATOM 1109 O O . ILE A 1 134 ? 10.235 -8.716 -14.190 1.00 88.88 134 ILE A O 1
ATOM 1113 N N . THR A 1 135 ? 9.536 -7.565 -15.988 1.00 88.25 135 THR A N 1
ATOM 1114 C CA . THR A 1 135 ? 8.351 -6.994 -15.339 1.00 88.25 135 THR A CA 1
ATOM 1115 C C . THR A 1 135 ? 7.364 -8.089 -14.921 1.00 88.25 135 THR A C 1
ATOM 1117 O O . THR A 1 135 ? 6.892 -8.078 -13.786 1.00 88.25 135 THR A O 1
ATOM 1120 N N . TYR A 1 136 ? 7.108 -9.092 -15.768 1.00 90.06 136 TYR A N 1
ATOM 1121 C CA . TYR A 1 136 ? 6.243 -10.224 -15.409 1.00 90.06 136 TYR A CA 1
ATOM 1122 C C . TYR A 1 136 ? 6.837 -11.087 -14.301 1.00 90.06 136 TYR A C 1
ATOM 1124 O O . TYR A 1 136 ? 6.145 -11.402 -13.333 1.00 90.06 136 TYR A O 1
ATOM 1132 N N . SER A 1 137 ? 8.125 -11.427 -14.385 1.00 90.31 137 SER A N 1
ATOM 1133 C CA . SER A 1 137 ? 8.801 -12.159 -13.311 1.00 90.31 137 SER A CA 1
ATOM 1134 C C . SER A 1 137 ? 8.722 -11.401 -11.984 1.00 90.31 137 SER A C 1
ATOM 1136 O O . SER A 1 137 ? 8.471 -12.005 -10.942 1.00 90.31 137 SER A O 1
ATOM 1138 N N . TRP A 1 138 ? 8.859 -10.075 -12.015 1.00 92.25 138 TRP A N 1
ATOM 1139 C CA . TRP A 1 138 ? 8.746 -9.239 -10.826 1.00 92.25 138 TRP A CA 1
ATOM 1140 C C . TRP A 1 138 ? 7.334 -9.218 -10.233 1.00 92.25 138 TRP A C 1
ATOM 1142 O O . TRP A 1 138 ? 7.179 -9.354 -9.015 1.00 92.25 138 TRP A O 1
ATOM 1152 N N . ILE A 1 139 ? 6.299 -9.089 -11.071 1.00 91.56 139 ILE A N 1
ATOM 1153 C CA . ILE A 1 139 ? 4.896 -9.160 -10.631 1.00 91.56 139 ILE A CA 1
ATOM 1154 C C . ILE A 1 139 ? 4.619 -10.527 -9.998 1.00 91.56 139 ILE A C 1
ATOM 1156 O O . ILE A 1 139 ? 4.017 -10.587 -8.928 1.00 91.56 139 ILE A O 1
ATOM 1160 N N . LEU A 1 140 ? 5.115 -11.616 -10.592 1.00 92.56 140 LEU A N 1
ATOM 1161 C CA . LEU A 1 140 ? 4.957 -12.970 -10.060 1.00 92.56 140 LEU A CA 1
ATOM 1162 C C . LEU A 1 140 ? 5.589 -13.111 -8.666 1.00 92.56 140 LEU A C 1
ATOM 1164 O O . LEU A 1 140 ? 4.931 -13.589 -7.739 1.00 92.56 140 LEU A O 1
ATOM 1168 N N . ILE A 1 141 ? 6.829 -12.641 -8.485 1.00 93.31 141 ILE A N 1
ATOM 1169 C CA . ILE A 1 141 ? 7.521 -12.656 -7.183 1.00 93.31 141 ILE A CA 1
ATOM 1170 C C . ILE A 1 141 ? 6.755 -11.829 -6.140 1.00 93.31 141 ILE A C 1
ATOM 1172 O O . ILE A 1 141 ? 6.594 -12.262 -4.994 1.00 93.31 141 ILE A O 1
ATOM 1176 N N . ASN A 1 142 ? 6.242 -10.659 -6.528 1.00 93.19 142 ASN A N 1
ATOM 1177 C CA . ASN A 1 142 ? 5.434 -9.822 -5.642 1.00 93.19 142 ASN A CA 1
ATOM 1178 C C . ASN A 1 142 ? 4.137 -10.521 -5.231 1.00 93.19 142 ASN A C 1
ATOM 1180 O O . ASN A 1 142 ? 3.828 -10.591 -4.044 1.00 93.19 142 ASN A O 1
ATOM 1184 N N . SER A 1 143 ? 3.418 -11.102 -6.188 1.00 91.75 143 SER A N 1
ATOM 1185 C CA . SER A 1 143 ? 2.162 -11.809 -5.935 1.00 91.75 143 SER A CA 1
ATOM 1186 C C . SER A 1 143 ? 2.344 -12.982 -4.973 1.00 91.75 143 SER A C 1
ATOM 1188 O O . SER A 1 143 ? 1.569 -13.154 -4.030 1.00 91.75 143 SER A O 1
ATOM 1190 N N . LEU A 1 144 ? 3.410 -13.766 -5.161 1.00 92.38 144 LEU A N 1
ATOM 1191 C CA . LEU A 1 144 ? 3.774 -14.843 -4.241 1.00 92.38 144 LEU A CA 1
ATOM 1192 C C . LEU A 1 144 ? 4.117 -14.305 -2.849 1.00 92.38 144 LEU A C 1
ATOM 1194 O O . LEU A 1 144 ? 3.693 -14.884 -1.847 1.00 92.38 144 LEU A O 1
ATOM 1198 N N . SER A 1 145 ? 4.827 -13.175 -2.774 1.00 91.12 145 SER A N 1
ATOM 1199 C CA . SER A 1 145 ? 5.143 -12.519 -1.502 1.00 91.12 145 SER A CA 1
ATOM 1200 C C . SER A 1 145 ? 3.875 -12.123 -0.741 1.00 91.12 145 SER A C 1
ATOM 1202 O O . SER A 1 145 ? 3.810 -12.334 0.469 1.00 91.12 145 SER A O 1
ATOM 1204 N N . TRP A 1 146 ? 2.835 -11.634 -1.427 1.00 92.38 146 TRP A N 1
ATOM 1205 C CA . TRP A 1 146 ? 1.557 -11.280 -0.795 1.00 92.38 146 TRP A CA 1
ATOM 1206 C C . TRP A 1 146 ? 0.842 -12.508 -0.229 1.00 92.38 146 TRP A C 1
ATOM 1208 O O . TRP A 1 146 ? 0.341 -12.470 0.894 1.00 92.38 146 TRP A O 1
ATOM 1218 N N . ILE A 1 147 ? 0.834 -13.621 -0.969 1.00 89.00 147 ILE A N 1
ATOM 1219 C CA . ILE A 1 147 ? 0.215 -14.879 -0.528 1.00 89.00 147 ILE A CA 1
ATOM 1220 C C . ILE A 1 147 ? 0.956 -15.443 0.692 1.00 89.00 147 ILE A C 1
ATOM 1222 O O . ILE A 1 147 ? 0.325 -15.807 1.689 1.00 89.00 147 ILE A O 1
ATOM 1226 N N . LEU A 1 148 ? 2.293 -15.473 0.649 1.00 89.44 148 LEU A N 1
ATOM 1227 C CA . LEU A 1 148 ? 3.131 -15.929 1.760 1.00 89.44 148 LEU A CA 1
ATOM 1228 C C . LEU A 1 148 ? 2.923 -15.052 2.999 1.00 89.44 148 LEU A C 1
ATOM 1230 O O . LEU A 1 148 ? 2.605 -15.566 4.073 1.00 89.44 148 LEU A O 1
ATOM 1234 N N . PHE A 1 149 ? 3.030 -13.729 2.854 1.00 86.88 149 PHE A N 1
ATOM 1235 C CA . PHE A 1 149 ? 2.874 -12.789 3.965 1.00 86.88 149 PHE A CA 1
ATOM 1236 C C . PHE A 1 149 ? 1.449 -12.799 4.532 1.00 86.88 149 PHE A C 1
ATOM 1238 O O . PHE A 1 149 ? 1.258 -12.800 5.751 1.00 86.88 149 PHE A O 1
ATOM 1245 N N . GLY A 1 150 ? 0.442 -12.910 3.664 1.00 84.88 150 GLY A N 1
ATOM 1246 C CA . GLY A 1 150 ? -0.954 -13.085 4.048 1.00 84.88 150 GLY A CA 1
ATOM 1247 C C . GLY A 1 150 ? -1.180 -14.373 4.839 1.00 84.88 150 GLY A C 1
ATOM 1248 O O . GLY A 1 150 ? -1.929 -14.372 5.815 1.00 84.88 150 GLY A O 1
ATOM 1249 N N . LYS A 1 151 ? -0.503 -15.476 4.488 1.00 86.31 151 LYS A N 1
ATOM 1250 C CA . LYS A 1 151 ? -0.537 -16.735 5.258 1.00 86.31 151 LYS A CA 1
ATOM 1251 C C . LYS A 1 151 ? 0.120 -16.589 6.626 1.00 86.31 151 LYS A C 1
ATOM 1253 O O . LYS A 1 151 ? -0.478 -17.000 7.619 1.00 86.31 151 LYS A O 1
ATOM 1258 N N . PHE A 1 152 ? 1.284 -15.944 6.704 1.00 84.44 152 PHE A N 1
ATOM 1259 C CA . PHE A 1 152 ? 1.967 -15.705 7.980 1.00 84.44 152 PHE A CA 1
ATOM 1260 C C . PHE A 1 152 ? 1.169 -14.796 8.923 1.00 84.44 152 PHE A C 1
ATOM 1262 O O . PHE A 1 152 ? 1.123 -15.044 10.127 1.00 84.44 152 PHE A O 1
ATOM 1269 N N . ARG A 1 153 ? 0.501 -13.766 8.393 1.00 79.06 153 ARG A N 1
ATOM 1270 C CA . ARG A 1 153 ? -0.276 -12.794 9.186 1.00 79.06 153 ARG A CA 1
ATOM 1271 C C . ARG A 1 153 ? -1.767 -13.143 9.306 1.00 79.06 153 ARG A C 1
ATOM 1273 O O . ARG A 1 153 ? -2.518 -12.335 9.843 1.00 79.06 153 ARG A O 1
ATOM 1280 N N . LYS A 1 154 ? -2.196 -14.322 8.828 1.00 82.38 154 LYS A N 1
ATOM 1281 C CA . LYS A 1 154 ? -3.605 -14.775 8.772 1.00 82.38 154 LYS A CA 1
ATOM 1282 C C . LYS A 1 154 ? -4.557 -13.758 8.116 1.00 82.38 154 LYS A C 1
ATOM 1284 O O . LYS A 1 154 ? -5.728 -13.672 8.475 1.00 82.38 154 LYS A O 1
ATOM 1289 N N . GLN A 1 155 ? -4.064 -12.986 7.150 1.00 81.62 155 GLN A N 1
ATOM 1290 C CA . GLN A 1 155 ? -4.854 -11.985 6.438 1.00 81.62 155 GLN A CA 1
ATOM 1291 C C . GLN A 1 155 ? -5.399 -12.569 5.138 1.00 81.62 155 GLN A C 1
ATOM 1293 O O . GLN A 1 155 ? -4.702 -12.625 4.126 1.00 81.62 155 GLN A O 1
ATOM 1298 N N . PHE A 1 156 ? -6.661 -12.997 5.175 1.00 82.25 156 PHE A N 1
ATOM 1299 C CA . PHE A 1 156 ? -7.333 -13.609 4.028 1.00 82.25 156 PHE A CA 1
ATOM 1300 C C . PHE A 1 156 ? -7.434 -12.653 2.829 1.00 82.25 156 PHE A C 1
ATOM 1302 O O . PHE A 1 156 ? -7.130 -13.041 1.706 1.00 82.25 156 PHE A O 1
ATOM 1309 N N . PHE A 1 157 ? -7.763 -11.379 3.068 1.00 83.75 157 PHE A N 1
ATOM 1310 C CA . PHE A 1 157 ? -7.879 -10.371 2.008 1.00 83.75 157 PHE A CA 1
ATOM 1311 C C . PHE A 1 157 ? -6.590 -10.201 1.193 1.00 83.75 157 PHE A C 1
ATOM 1313 O O . PHE A 1 157 ? -6.648 -10.152 -0.033 1.00 83.75 157 PHE A O 1
ATOM 1320 N N . LEU A 1 158 ? -5.426 -10.185 1.852 1.00 85.94 158 LEU A N 1
ATOM 1321 C CA . LEU A 1 158 ? -4.137 -10.048 1.171 1.00 85.94 158 LEU A CA 1
ATOM 1322 C C . LEU A 1 158 ? -3.818 -11.272 0.296 1.00 85.94 158 LEU A C 1
ATOM 1324 O O . LEU A 1 158 ? -3.278 -11.126 -0.798 1.00 85.94 158 LEU A O 1
ATOM 1328 N N . GLN A 1 159 ? -4.194 -12.475 0.747 1.00 87.31 159 GLN A N 1
ATOM 1329 C CA . GLN A 1 159 ? -4.038 -13.698 -0.046 1.00 87.31 159 GLN A CA 1
ATOM 1330 C C . GLN A 1 159 ? -4.919 -13.665 -1.293 1.00 87.31 159 GLN A C 1
ATOM 1332 O O . GLN A 1 159 ? -4.431 -13.930 -2.388 1.00 87.31 159 GLN A O 1
ATOM 1337 N N . VAL A 1 160 ? -6.197 -13.308 -1.131 1.00 88.69 160 VAL A N 1
ATOM 1338 C CA . VAL A 1 160 ? -7.150 -13.209 -2.243 1.00 88.69 160 VAL A CA 1
ATOM 1339 C C . VAL A 1 160 ? -6.655 -12.191 -3.268 1.00 88.69 160 VAL A C 1
ATOM 1341 O O . VAL A 1 160 ? -6.590 -12.513 -4.451 1.00 88.69 160 VAL A O 1
ATOM 1344 N N . ALA A 1 161 ? -6.211 -11.011 -2.828 1.00 88.44 161 ALA A N 1
ATOM 1345 C CA . ALA A 1 161 ? -5.639 -9.998 -3.713 1.00 88.44 161 ALA A CA 1
ATOM 1346 C C . ALA A 1 161 ? -4.395 -10.506 -4.469 1.00 88.44 161 ALA A C 1
ATOM 1348 O O . ALA A 1 161 ? -4.283 -10.305 -5.678 1.00 88.44 161 ALA A O 1
ATOM 1349 N N . GLY A 1 162 ? -3.496 -11.228 -3.790 1.00 88.19 162 GLY A N 1
ATOM 1350 C CA . GLY A 1 162 ? -2.333 -11.854 -4.425 1.00 88.19 162 GLY A CA 1
ATOM 1351 C C . GLY A 1 162 ? -2.703 -12.932 -5.452 1.00 88.19 162 GLY A C 1
ATOM 1352 O O . GLY A 1 162 ? -2.052 -13.046 -6.487 1.00 88.19 162 GLY A O 1
ATOM 1353 N N . VAL A 1 163 ? -3.769 -13.703 -5.223 1.00 90.94 163 VAL A N 1
ATOM 1354 C CA . VAL A 1 163 ? -4.278 -14.668 -6.215 1.00 90.94 163 VAL A CA 1
ATOM 1355 C C . VAL A 1 163 ? -4.897 -13.944 -7.414 1.00 90.94 163 VAL A C 1
ATOM 1357 O O . VAL A 1 163 ? -4.635 -14.329 -8.550 1.00 90.94 163 VAL A O 1
ATOM 1360 N N . PHE A 1 164 ? -5.653 -12.866 -7.190 1.00 91.81 164 PHE A N 1
ATOM 1361 C CA . PHE A 1 164 ? -6.200 -12.044 -8.274 1.00 91.81 164 PHE A CA 1
ATOM 1362 C C . PHE A 1 164 ? -5.102 -11.489 -9.189 1.00 91.81 164 PHE A C 1
ATOM 1364 O O . PHE A 1 164 ? -5.225 -11.577 -10.409 1.00 91.81 164 PHE A O 1
ATOM 1371 N N . ILE A 1 165 ? -4.006 -10.978 -8.622 1.00 90.88 165 ILE A N 1
ATOM 1372 C CA . ILE A 1 165 ? -2.873 -10.466 -9.407 1.00 90.88 165 ILE A CA 1
ATOM 1373 C C . ILE A 1 165 ? -2.195 -11.588 -10.206 1.00 90.88 165 ILE A C 1
ATOM 1375 O O . ILE A 1 165 ? -1.848 -11.375 -11.367 1.00 90.88 165 ILE A O 1
ATOM 1379 N N . LEU A 1 166 ? -2.070 -12.798 -9.645 1.00 90.12 166 LEU A N 1
ATOM 1380 C CA . LEU A 1 166 ? -1.567 -13.956 -10.396 1.00 90.12 166 LEU A CA 1
ATOM 1381 C C . LEU A 1 166 ? -2.462 -14.300 -11.589 1.00 90.12 166 LEU A C 1
ATOM 1383 O O . LEU A 1 166 ? -1.947 -14.547 -12.675 1.00 90.12 166 LEU A O 1
ATOM 1387 N N . ILE A 1 167 ? -3.786 -14.297 -11.409 1.00 91.75 167 ILE A N 1
ATOM 1388 C CA . ILE A 1 167 ? -4.734 -14.566 -12.501 1.00 91.75 167 ILE A CA 1
ATOM 1389 C C . ILE A 1 167 ? -4.574 -13.520 -13.609 1.00 91.75 167 ILE A C 1
ATOM 1391 O O . ILE A 1 167 ? -4.467 -13.881 -14.780 1.00 91.75 167 ILE A O 1
ATOM 1395 N N . ILE A 1 168 ? -4.496 -12.236 -13.245 1.00 89.88 168 ILE A N 1
ATOM 1396 C CA . ILE A 1 168 ? -4.277 -11.141 -14.202 1.00 89.88 168 ILE A CA 1
ATOM 1397 C C . ILE A 1 168 ? -2.962 -11.343 -14.962 1.00 89.88 168 ILE A C 1
ATOM 1399 O O . ILE A 1 168 ? -2.934 -11.188 -16.181 1.00 89.88 168 ILE A O 1
ATOM 1403 N N . LEU A 1 169 ? -1.889 -11.733 -14.271 1.00 89.62 169 LEU A N 1
ATOM 1404 C CA . LEU A 1 169 ? -0.599 -12.003 -14.901 1.00 89.62 169 LEU A CA 1
ATOM 1405 C C . LEU A 1 169 ? -0.677 -13.158 -15.908 1.00 89.62 169 LEU A C 1
ATOM 1407 O O . LEU A 1 169 ? -0.149 -13.032 -17.009 1.00 89.62 169 LEU A O 1
ATOM 1411 N N . VAL A 1 170 ? -1.358 -14.256 -15.570 1.00 89.38 170 VAL A N 1
ATOM 1412 C CA . VAL A 1 170 ? -1.538 -15.395 -16.489 1.00 89.38 170 VAL A CA 1
ATOM 1413 C C . VAL A 1 170 ? -2.295 -14.970 -17.744 1.00 89.38 170 VAL A C 1
ATOM 1415 O O . VAL A 1 170 ? -1.890 -15.326 -18.848 1.00 89.38 170 VAL A O 1
ATOM 1418 N N . ILE A 1 171 ? -3.352 -14.172 -17.588 1.00 89.88 171 ILE A N 1
ATOM 1419 C CA . ILE A 1 171 ? -4.116 -13.626 -18.715 1.00 89.88 171 ILE A CA 1
ATOM 1420 C C . ILE A 1 171 ? -3.222 -12.729 -19.580 1.00 89.88 171 ILE A C 1
ATOM 1422 O O . ILE A 1 171 ? -3.187 -12.889 -20.797 1.00 89.88 171 ILE A O 1
ATOM 1426 N N . MET A 1 172 ? -2.469 -11.817 -18.960 1.00 86.62 172 MET A N 1
ATOM 1427 C CA . MET A 1 172 ? -1.603 -10.872 -19.667 1.00 86.62 172 MET A CA 1
ATOM 1428 C C . MET A 1 172 ? -0.508 -11.582 -20.473 1.00 86.62 172 MET A C 1
ATOM 1430 O O . MET A 1 172 ? -0.274 -11.232 -21.626 1.00 86.62 172 MET A O 1
ATOM 1434 N N . VAL A 1 173 ? 0.123 -12.609 -19.895 1.00 87.06 173 VAL A N 1
ATOM 1435 C CA . VAL A 1 173 ? 1.112 -13.436 -20.599 1.00 87.06 173 VAL A CA 1
ATOM 1436 C C . VAL A 1 173 ? 0.441 -14.253 -21.706 1.00 87.06 173 VAL A C 1
ATOM 1438 O O . VAL A 1 173 ? 0.964 -14.308 -22.814 1.00 87.06 173 VAL A O 1
ATOM 1441 N N . GLY A 1 174 ? -0.732 -14.841 -21.448 1.00 82.94 174 GLY A N 1
ATOM 1442 C CA . GLY A 1 174 ? -1.480 -15.622 -22.436 1.00 82.94 174 GLY A CA 1
ATOM 1443 C C . GLY A 1 174 ? -1.841 -14.826 -23.693 1.00 82.94 174 GLY A C 1
ATOM 1444 O O . GLY A 1 174 ? -1.668 -15.334 -24.795 1.00 82.94 174 GLY A O 1
ATOM 1445 N N . PHE A 1 175 ? -2.260 -13.566 -23.539 1.00 83.38 175 PHE A N 1
ATOM 1446 C CA . PHE A 1 175 ? -2.551 -12.668 -24.663 1.00 83.38 175 PHE A CA 1
ATOM 1447 C C . PHE A 1 175 ? -1.315 -12.211 -25.441 1.00 83.38 175 PHE A C 1
ATOM 1449 O O . PHE A 1 175 ? -1.444 -11.840 -26.596 1.00 83.38 175 PHE A O 1
ATOM 1456 N N . GLN A 1 176 ? -0.124 -12.193 -24.841 1.00 75.75 176 GLN A N 1
ATOM 1457 C CA . GLN A 1 176 ? 1.084 -11.791 -25.569 1.00 75.75 176 GLN A CA 1
ATOM 1458 C C . GLN A 1 176 ? 1.579 -12.883 -26.531 1.00 75.75 176 GLN A C 1
ATOM 1460 O O . GLN A 1 176 ? 2.263 -12.586 -27.508 1.00 75.75 176 GLN A O 1
ATOM 1465 N N . TYR A 1 177 ? 1.275 -14.145 -26.230 1.00 72.12 177 TYR A N 1
ATOM 1466 C CA . TYR A 1 177 ? 1.705 -15.299 -27.019 1.00 72.12 177 TYR A CA 1
ATOM 1467 C C . TYR A 1 177 ? 0.732 -15.709 -28.126 1.00 72.12 177 TYR A C 1
ATOM 1469 O O . TYR A 1 177 ? 1.085 -16.577 -28.927 1.00 72.12 177 TYR A O 1
ATOM 1477 N N . PHE A 1 178 ? -0.464 -15.121 -28.153 1.00 62.53 178 PHE A N 1
ATOM 1478 C CA . PHE A 1 178 ? -1.536 -15.434 -29.094 1.00 62.53 178 PHE A CA 1
ATOM 1479 C C . PHE A 1 178 ? -1.809 -14.238 -30.004 1.00 62.53 178 PHE A C 1
ATOM 1481 O O . PHE A 1 178 ? -1.953 -14.457 -31.226 1.00 62.53 178 PHE A O 1
#